Protein AF-A0A7G9ZDB1-F1 (afdb_monomer_lite)

Foldseek 3Di:
DAEEEEEEDPVSVLVVCVQQVPQPSDCPCPVNDPSVCPPVHGCPVRYDYYHYFYALVPDPLDDDPDLVVGDDPDDPDGPYYDYYRDHPNNVVCVCVRNVPPPDDD

Radius of gyration: 16.02 Å; chains: 1; bounding box: 37×31×42 Å

pLDDT: mean 91.08, std 8.24, range [53.34, 97.69]

Structure (mmCIF, N/CA/C/O backbone):
data_AF-A0A7G9ZDB1-F1
#
_entry.id   AF-A0A7G9ZDB1-F1
#
loop_
_atom_site.group_PDB
_atom_site.id
_atom_site.type_symbol
_atom_site.label_atom_id
_atom_site.label_alt_id
_atom_site.label_comp_id
_atom_site.label_asym_id
_atom_site.label_entity_id
_atom_site.label_seq_id
_atom_site.pdbx_PDB_ins_code
_atom_site.Cartn_x
_atom_site.Cartn_y
_atom_site.Cartn_z
_atom_site.occupancy
_atom_site.B_iso_or_equiv
_atom_site.auth_seq_id
_atom_site.auth_comp_id
_atom_site.auth_asym_id
_atom_site.auth_atom_id
_atom_site.pdbx_PDB_model_num
ATOM 1 N N . MET A 1 1 ? -6.528 -13.246 -5.915 1.00 88.62 1 MET A N 1
ATOM 2 C CA . MET A 1 1 ? -6.087 -12.784 -4.595 1.00 88.62 1 MET A CA 1
ATOM 3 C C . MET A 1 1 ? -6.224 -11.288 -4.626 1.00 88.62 1 MET A C 1
ATOM 5 O O . MET A 1 1 ? -5.588 -10.667 -5.469 1.00 88.62 1 MET A O 1
ATOM 9 N N . ASP A 1 2 ? -7.104 -10.760 -3.798 1.00 95.25 2 ASP A N 1
ATOM 10 C CA . ASP A 1 2 ? -7.493 -9.359 -3.800 1.00 95.25 2 ASP A CA 1
ATOM 11 C C . ASP A 1 2 ? -6.701 -8.603 -2.725 1.00 95.25 2 ASP A C 1
ATOM 13 O O . ASP A 1 2 ? -6.571 -9.065 -1.590 1.00 95.25 2 ASP A O 1
ATOM 17 N N . LEU A 1 3 ? -6.128 -7.461 -3.102 1.00 95.94 3 LEU A N 1
ATOM 18 C CA . LEU A 1 3 ? -5.229 -6.655 -2.279 1.00 95.94 3 LEU A CA 1
ATOM 19 C C . L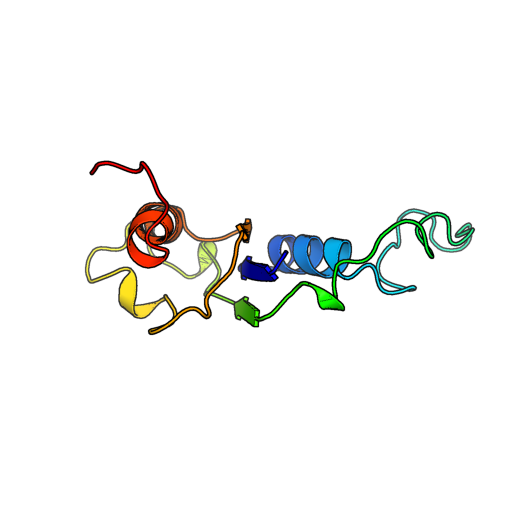EU A 1 3 ? -5.821 -5.266 -2.030 1.00 95.94 3 LEU A C 1
ATOM 21 O O . LEU A 1 3 ? -6.450 -4.683 -2.914 1.00 95.94 3 LEU A O 1
ATOM 25 N N . ILE A 1 4 ? -5.532 -4.688 -0.868 1.00 97.06 4 ILE A N 1
ATOM 26 C CA . ILE A 1 4 ? -5.701 -3.250 -0.614 1.00 97.06 4 ILE A CA 1
ATOM 27 C C . ILE A 1 4 ? -4.373 -2.628 -0.188 1.00 97.06 4 ILE A C 1
ATOM 29 O O . ILE A 1 4 ? -3.574 -3.267 0.497 1.00 97.06 4 ILE A O 1
ATOM 33 N N . GLY A 1 5 ? -4.132 -1.384 -0.596 1.00 96.88 5 GLY A N 1
ATOM 34 C CA . GLY A 1 5 ? -2.995 -0.584 -0.142 1.00 96.88 5 GLY A CA 1
ATOM 35 C C . GLY A 1 5 ? -3.446 0.472 0.859 1.00 96.88 5 GLY A C 1
ATOM 36 O O . GLY A 1 5 ? -4.348 1.245 0.553 1.00 96.88 5 GLY A O 1
ATOM 37 N N . ILE A 1 6 ? -2.822 0.522 2.032 1.00 97.44 6 ILE A N 1
ATOM 38 C CA . ILE A 1 6 ? -3.047 1.550 3.054 1.00 97.44 6 ILE A CA 1
ATOM 39 C C . ILE A 1 6 ? -1.696 2.192 3.346 1.00 97.44 6 ILE A C 1
ATOM 41 O O . ILE A 1 6 ? -0.782 1.519 3.821 1.00 97.44 6 ILE A O 1
ATOM 45 N N . TYR A 1 7 ? -1.529 3.468 3.035 1.00 97.69 7 TYR A N 1
ATOM 46 C CA . TYR A 1 7 ? -0.219 4.094 3.146 1.00 97.69 7 TYR A CA 1
ATOM 47 C C . TYR A 1 7 ? -0.293 5.586 3.435 1.00 97.69 7 TYR A C 1
ATOM 49 O O . TYR A 1 7 ? -1.334 6.209 3.257 1.00 97.69 7 TYR A O 1
ATOM 57 N N . SER A 1 8 ? 0.832 6.151 3.846 1.00 97.69 8 SER A N 1
ATOM 58 C CA . SER A 1 8 ? 1.066 7.595 3.859 1.00 97.69 8 SER A CA 1
ATOM 59 C C . SER A 1 8 ? 2.424 7.882 3.215 1.00 97.69 8 SER A C 1
ATOM 61 O O . SER A 1 8 ? 3.163 6.943 2.932 1.00 97.69 8 SER A O 1
ATOM 63 N N . GLY A 1 9 ? 2.743 9.160 2.998 1.00 96.44 9 GLY A N 1
ATOM 64 C CA . GLY A 1 9 ? 4.082 9.615 2.611 1.00 96.44 9 GLY A CA 1
ATOM 65 C C . GLY A 1 9 ? 4.617 9.090 1.271 1.00 96.44 9 GLY A C 1
ATOM 66 O O . GLY A 1 9 ? 4.008 8.272 0.575 1.00 96.44 9 GLY A O 1
ATOM 67 N N . GLU A 1 10 ? 5.790 9.599 0.894 1.00 95.62 10 GLU A N 1
ATOM 68 C CA . GLU A 1 10 ? 6.448 9.234 -0.366 1.00 95.62 10 GLU A CA 1
ATOM 69 C C . GLU A 1 10 ? 6.984 7.797 -0.349 1.00 95.62 10 GLU A C 1
ATOM 71 O O . GLU A 1 10 ? 7.047 7.136 -1.388 1.00 95.62 10 GLU A O 1
ATOM 76 N N . PHE A 1 11 ? 7.411 7.278 0.806 1.00 95.94 11 PHE A N 1
ATOM 77 C CA . PHE A 1 11 ? 7.929 5.915 0.873 1.00 95.94 11 PHE A CA 1
ATOM 78 C C . PHE A 1 11 ? 6.796 4.897 0.729 1.00 95.94 11 PHE A C 1
ATOM 80 O O . PHE A 1 11 ? 6.943 3.936 -0.033 1.00 95.94 11 PHE A O 1
ATOM 87 N N . GLY A 1 12 ? 5.662 5.120 1.393 1.00 97.06 12 GLY A N 1
ATOM 88 C CA . GLY A 1 12 ? 4.469 4.298 1.245 1.00 97.06 12 GLY A CA 1
ATOM 89 C C . GLY A 1 12 ? 3.948 4.295 -0.191 1.00 97.06 12 GLY A C 1
ATOM 90 O O . GLY A 1 12 ? 3.688 3.223 -0.743 1.00 97.06 12 GLY A O 1
ATOM 91 N N . GLU A 1 13 ? 3.905 5.462 -0.838 1.00 96.38 13 GLU A N 1
ATOM 92 C CA . GLU A 1 13 ? 3.562 5.574 -2.260 1.00 96.38 13 GLU A CA 1
ATOM 93 C C . GLU A 1 13 ? 4.515 4.746 -3.130 1.00 96.38 13 GLU A C 1
ATOM 95 O O . GLU A 1 13 ? 4.068 3.896 -3.901 1.00 96.38 13 GLU A O 1
ATOM 100 N N . ARG A 1 14 ? 5.832 4.871 -2.929 1.00 96.75 14 ARG A N 1
ATOM 101 C CA . ARG A 1 14 ? 6.829 4.086 -3.676 1.00 96.75 14 ARG A CA 1
ATOM 102 C C . ARG A 1 14 ? 6.684 2.578 -3.481 1.00 96.75 14 ARG A C 1
ATOM 104 O O . ARG A 1 14 ? 6.988 1.818 -4.403 1.00 96.75 14 ARG A O 1
ATOM 111 N N . VAL A 1 15 ? 6.242 2.108 -2.313 1.00 97.00 15 VAL A N 1
ATOM 112 C CA . VAL A 1 15 ? 5.935 0.681 -2.099 1.00 97.00 15 VAL A CA 1
ATOM 113 C C . VAL A 1 15 ? 4.764 0.252 -2.982 1.00 97.00 15 VAL A C 1
ATOM 115 O O . VAL A 1 15 ? 4.852 -0.782 -3.648 1.00 97.00 15 VAL A O 1
ATOM 118 N N . ILE A 1 16 ? 3.697 1.049 -3.028 1.00 96.94 16 ILE A N 1
ATOM 119 C CA . ILE A 1 16 ? 2.520 0.778 -3.858 1.00 96.94 16 ILE A CA 1
ATOM 120 C C . ILE A 1 16 ? 2.862 0.819 -5.349 1.00 96.94 16 ILE A C 1
ATOM 122 O O . ILE A 1 16 ? 2.542 -0.115 -6.087 1.00 96.94 16 ILE A O 1
ATOM 126 N N . GLU A 1 17 ? 3.579 1.841 -5.798 1.00 95.50 17 GLU A N 1
ATOM 127 C CA . GLU A 1 17 ? 4.024 1.952 -7.184 1.00 95.50 17 GLU A CA 1
ATOM 128 C C . GLU A 1 17 ? 4.947 0.797 -7.585 1.00 95.50 17 GLU A C 1
ATOM 130 O O . GLU A 1 17 ? 4.851 0.281 -8.701 1.00 95.50 17 GLU A O 1
ATOM 135 N N . ASN A 1 18 ? 5.789 0.314 -6.664 1.00 95.56 18 ASN A N 1
ATOM 136 C CA . ASN A 1 18 ? 6.607 -0.868 -6.901 1.00 95.56 18 ASN A CA 1
ATOM 137 C C . ASN A 1 18 ? 5.768 -2.128 -7.125 1.00 95.56 18 ASN A C 1
ATOM 139 O O . ASN A 1 18 ? 6.208 -2.983 -7.892 1.00 95.56 18 ASN A O 1
ATOM 143 N N . LEU A 1 19 ? 4.609 -2.261 -6.469 1.00 95.62 19 LEU A N 1
ATOM 144 C CA . LEU A 1 19 ? 3.676 -3.378 -6.661 1.00 95.62 19 LEU A CA 1
ATOM 145 C C . LEU A 1 19 ? 2.922 -3.271 -7.990 1.00 95.62 19 LEU A C 1
ATOM 147 O O . LEU A 1 19 ? 2.748 -4.282 -8.671 1.00 95.62 19 LEU A O 1
ATOM 151 N N . ILE A 1 20 ? 2.515 -2.060 -8.379 1.00 95.88 20 ILE A N 1
ATOM 152 C CA . ILE A 1 20 ? 1.930 -1.784 -9.700 1.00 95.88 20 ILE A CA 1
ATOM 153 C C . ILE A 1 20 ? 2.962 -2.080 -10.798 1.00 95.88 20 ILE A C 1
ATOM 155 O O . ILE A 1 20 ? 2.626 -2.701 -11.804 1.00 95.88 20 ILE A O 1
ATOM 159 N N . ASN A 1 21 ? 4.223 -1.700 -10.565 1.00 95.38 21 ASN A N 1
ATOM 160 C CA . ASN A 1 21 ? 5.378 -1.927 -11.434 1.00 95.38 21 ASN A CA 1
ATOM 161 C C . ASN A 1 21 ? 5.185 -1.375 -12.860 1.00 95.38 21 ASN A C 1
ATOM 163 O O . ASN A 1 21 ? 5.486 -2.051 -13.845 1.00 95.38 21 ASN A O 1
ATOM 167 N N . TYR A 1 22 ? 4.683 -0.141 -12.982 1.00 92.62 22 TYR A N 1
ATOM 168 C CA . TYR A 1 22 ? 4.594 0.531 -14.281 1.00 92.62 22 TYR A CA 1
ATOM 169 C C . TYR A 1 22 ? 5.996 0.823 -14.851 1.00 92.62 22 TYR A C 1
ATOM 171 O O . TYR A 1 22 ? 6.975 0.945 -14.112 1.00 92.62 22 TYR A O 1
ATOM 179 N N . SER A 1 23 ? 6.105 0.916 -16.180 1.00 87.81 23 SER A N 1
ATOM 180 C CA . SER A 1 23 ? 7.384 0.853 -16.913 1.00 87.81 23 SER A CA 1
ATOM 181 C C . SER A 1 23 ? 8.429 1.89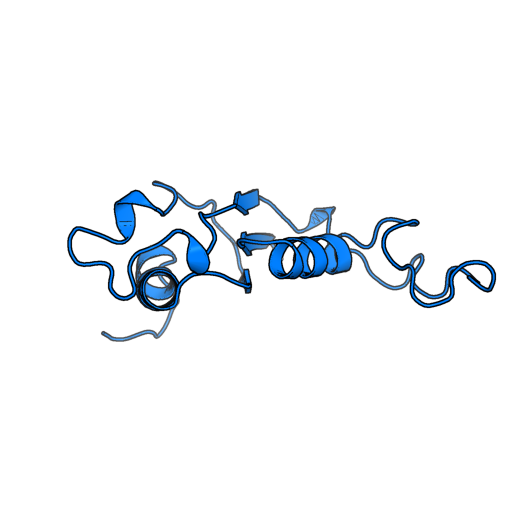5 -16.498 1.00 87.81 23 SER A C 1
ATOM 183 O O . SER A 1 23 ? 9.625 1.632 -16.605 1.00 87.81 23 SER A O 1
ATOM 185 N N . THR A 1 24 ? 8.005 3.056 -15.997 1.00 87.94 24 THR A N 1
ATOM 186 C CA . THR A 1 24 ? 8.891 4.167 -15.615 1.00 87.94 24 THR A CA 1
ATOM 187 C C . THR A 1 24 ? 9.121 4.305 -14.110 1.00 87.94 24 THR A C 1
ATOM 189 O O . THR A 1 24 ? 9.875 5.185 -13.706 1.00 87.94 24 THR A O 1
ATOM 192 N N . PHE A 1 25 ? 8.521 3.453 -13.271 1.00 92.06 25 PHE A N 1
ATOM 193 C CA . PHE A 1 25 ? 8.661 3.549 -11.813 1.00 92.06 25 PHE A CA 1
ATOM 194 C C . PHE A 1 25 ? 10.105 3.301 -11.341 1.00 92.06 25 PHE A C 1
ATOM 196 O O . PHE A 1 25 ? 10.647 4.005 -10.489 1.00 92.06 25 PHE A O 1
ATOM 203 N N . CYS A 1 26 ? 10.742 2.249 -11.865 1.00 93.25 26 CYS A N 1
ATOM 204 C CA . CYS A 1 26 ? 12.080 1.863 -11.431 1.00 93.25 26 CYS A CA 1
ATOM 205 C C . CYS A 1 26 ? 13.136 2.772 -12.066 1.00 93.25 26 CYS A C 1
ATOM 207 O O . CYS A 1 26 ? 13.420 2.665 -13.256 1.00 93.25 26 CYS A O 1
ATOM 209 N N . ILE A 1 27 ? 13.776 3.603 -11.247 1.00 92.75 27 ILE A N 1
ATOM 210 C CA . ILE A 1 27 ? 14.786 4.570 -11.702 1.00 92.75 27 ILE A CA 1
ATOM 211 C C . ILE A 1 27 ? 16.233 4.150 -11.403 1.00 92.75 27 ILE A C 1
ATOM 213 O O . ILE A 1 27 ? 17.164 4.882 -11.724 1.00 92.75 27 ILE A O 1
ATOM 217 N N . SER A 1 28 ? 16.456 2.976 -10.801 1.00 93.88 28 SER A N 1
ATOM 218 C CA . SER A 1 28 ? 17.769 2.579 -10.260 1.00 93.88 28 SER A CA 1
ATOM 219 C C . SER A 1 28 ? 18.904 2.559 -11.286 1.00 93.88 28 SER A C 1
ATOM 221 O O . SER A 1 28 ? 20.040 2.863 -10.940 1.00 93.88 28 SER A O 1
ATOM 223 N N . CYS A 1 29 ? 18.614 2.191 -12.535 1.00 94.94 29 CYS A N 1
ATOM 224 C CA . CYS A 1 29 ? 19.616 2.124 -13.600 1.00 94.94 29 CYS A CA 1
ATOM 225 C C . CYS A 1 29 ? 19.721 3.420 -14.418 1.00 94.94 29 CYS A C 1
ATOM 227 O O . CYS A 1 29 ? 20.624 3.519 -15.247 1.00 94.94 29 CYS A O 1
ATOM 229 N N . ALA A 1 30 ? 18.819 4.388 -14.208 1.00 93.06 30 ALA A N 1
ATOM 230 C CA . ALA A 1 30 ? 18.712 5.613 -14.999 1.00 93.06 30 ALA A CA 1
ATOM 231 C C . ALA A 1 30 ? 18.820 5.335 -16.516 1.00 93.06 30 ALA A C 1
ATOM 233 O O . ALA A 1 30 ? 18.088 4.500 -17.047 1.00 93.06 30 ALA A O 1
ATOM 234 N N . GLU A 1 31 ? 19.755 5.986 -17.208 1.00 94.69 31 GLU A N 1
ATOM 235 C CA . GLU A 1 31 ? 19.979 5.834 -18.653 1.00 94.69 31 GLU A CA 1
ATOM 236 C C . GLU A 1 31 ? 20.453 4.430 -19.067 1.00 94.69 31 GLU A C 1
ATOM 238 O O . GLU A 1 31 ? 20.298 4.042 -20.221 1.00 94.69 31 GLU A O 1
ATOM 243 N N . ALA A 1 32 ? 20.989 3.635 -18.136 1.00 95.88 32 ALA A N 1
ATOM 244 C CA . ALA A 1 32 ? 21.401 2.252 -18.380 1.00 95.88 32 ALA A CA 1
ATOM 245 C C . ALA A 1 32 ? 20.247 1.242 -18.205 1.00 95.88 32 ALA A C 1
ATOM 247 O O . ALA A 1 32 ? 20.490 0.040 -18.058 1.00 95.88 32 ALA A O 1
ATOM 248 N N . CYS A 1 33 ? 18.993 1.705 -18.156 1.00 94.44 33 CYS A N 1
ATOM 249 C CA . CYS A 1 33 ? 17.836 0.838 -17.973 1.00 94.44 33 CYS A CA 1
ATOM 250 C C . CYS A 1 33 ? 17.704 -0.173 -19.121 1.00 94.44 33 CYS A C 1
ATOM 252 O O . CYS A 1 33 ? 17.644 0.177 -20.295 1.00 94.44 33 CYS A O 1
ATOM 254 N N . THR A 1 34 ? 17.615 -1.449 -18.753 1.00 94.00 34 THR A N 1
ATOM 255 C CA . THR A 1 34 ? 17.366 -2.571 -19.672 1.00 94.00 34 THR A CA 1
ATOM 256 C C . THR A 1 34 ? 15.982 -3.182 -19.466 1.00 94.00 34 THR A C 1
ATOM 258 O O . THR A 1 34 ? 15.734 -4.307 -19.891 1.00 94.00 34 THR A O 1
ATOM 261 N N . HIS A 1 35 ? 15.081 -2.460 -18.788 1.00 92.81 35 HIS A N 1
ATOM 262 C CA . HIS A 1 35 ? 13.701 -2.886 -18.549 1.00 92.81 35 HIS A CA 1
ATOM 263 C C . HIS A 1 35 ? 13.587 -4.231 -17.801 1.00 92.81 35 HIS A C 1
ATOM 265 O O . HIS A 1 35 ? 12.659 -5.009 -17.995 1.00 92.81 35 HIS A O 1
ATOM 271 N N . CYS A 1 36 ? 14.523 -4.514 -16.887 1.00 92.69 36 CYS A N 1
ATOM 272 C CA . CYS A 1 36 ? 14.663 -5.829 -16.250 1.00 92.69 36 CYS A CA 1
ATOM 273 C C . CYS A 1 36 ? 13.453 -6.289 -15.410 1.00 92.69 36 CYS A C 1
ATOM 275 O O . CYS A 1 36 ? 13.309 -7.488 -15.156 1.00 92.69 36 CYS A O 1
ATOM 277 N N . LYS A 1 37 ? 12.593 -5.355 -14.979 1.00 92.69 37 LYS A N 1
ATOM 278 C CA . LYS A 1 37 ? 11.369 -5.632 -14.212 1.00 92.69 37 LYS A CA 1
ATOM 279 C C . LYS A 1 37 ? 10.124 -5.790 -15.086 1.00 92.69 37 LYS A C 1
ATOM 281 O O . LYS A 1 37 ? 9.107 -6.259 -14.573 1.00 92.69 37 LYS A O 1
ATOM 286 N N . GLU A 1 38 ? 10.175 -5.420 -16.365 1.00 90.19 38 GLU A N 1
ATOM 287 C CA . GLU A 1 38 ? 9.022 -5.554 -17.256 1.00 90.19 38 GLU A CA 1
ATOM 288 C C . GLU A 1 38 ? 8.618 -7.021 -17.380 1.00 90.19 38 GLU A C 1
ATOM 290 O O . GLU A 1 38 ? 9.465 -7.910 -17.477 1.00 90.19 38 GLU A O 1
ATOM 295 N N . THR A 1 39 ? 7.310 -7.287 -17.353 1.00 85.81 39 THR A N 1
ATOM 296 C CA . THR A 1 39 ? 6.704 -8.632 -17.448 1.00 85.81 39 THR A CA 1
ATOM 297 C C . THR A 1 39 ? 7.104 -9.632 -16.352 1.00 85.81 39 THR A C 1
ATOM 299 O O . THR A 1 39 ? 6.619 -10.760 -16.355 1.00 85.81 39 THR A O 1
ATOM 302 N N . LYS A 1 40 ? 7.958 -9.250 -15.388 1.00 91.75 40 LYS A N 1
ATOM 303 C CA . LYS A 1 40 ? 8.366 -10.130 -14.279 1.00 91.75 40 LYS A CA 1
ATOM 304 C C . LYS A 1 40 ? 7.272 -10.279 -13.238 1.00 91.75 40 LYS A C 1
ATOM 306 O O . LYS A 1 40 ? 7.062 -11.375 -12.730 1.00 91.75 40 LYS A O 1
ATOM 311 N N . TYR A 1 41 ? 6.623 -9.171 -12.908 1.00 93.12 41 TYR A N 1
ATOM 312 C CA . TYR A 1 41 ? 5.513 -9.116 -11.975 1.00 93.12 41 TYR A CA 1
ATOM 313 C C . TYR A 1 41 ? 4.744 -7.801 -12.155 1.00 93.12 41 TYR A C 1
ATOM 315 O O . TYR A 1 41 ? 5.258 -6.841 -12.733 1.00 93.12 41 TYR A O 1
ATOM 323 N N . GLY A 1 42 ? 3.527 -7.765 -11.632 1.00 93.69 42 GLY A N 1
ATOM 324 C CA . GLY A 1 42 ? 2.675 -6.586 -11.568 1.00 93.69 42 GLY A CA 1
ATOM 325 C C . GLY A 1 42 ? 1.378 -6.980 -10.878 1.00 93.69 42 GLY A C 1
ATOM 326 O O . GLY A 1 42 ? 0.785 -7.999 -11.223 1.00 93.69 42 GLY A O 1
ATOM 327 N N . PHE A 1 43 ? 0.974 -6.213 -9.871 1.00 95.81 43 PHE A N 1
ATOM 328 C CA . PHE A 1 43 ? -0.195 -6.519 -9.042 1.00 95.81 43 PHE A CA 1
ATOM 329 C C . PHE A 1 43 ? -1.346 -5.539 -9.261 1.00 95.81 43 PHE A C 1
ATOM 331 O O . PHE A 1 43 ? -2.322 -5.591 -8.521 1.00 95.81 43 PHE A O 1
ATOM 338 N N . ALA A 1 44 ? -1.258 -4.675 -10.278 1.00 94.81 44 ALA A N 1
ATOM 339 C CA . ALA A 1 44 ? -2.269 -3.661 -10.571 1.00 94.81 44 ALA A CA 1
ATOM 340 C C . ALA A 1 44 ? -3.691 -4.251 -10.627 1.00 94.81 44 ALA A C 1
ATOM 342 O O . ALA A 1 44 ? -4.578 -3.761 -9.939 1.00 94.81 44 ALA A O 1
ATOM 343 N N . ASP A 1 45 ? -3.877 -5.370 -11.334 1.00 95.69 45 ASP A N 1
ATOM 344 C CA . ASP A 1 45 ? -5.185 -6.033 -11.472 1.00 95.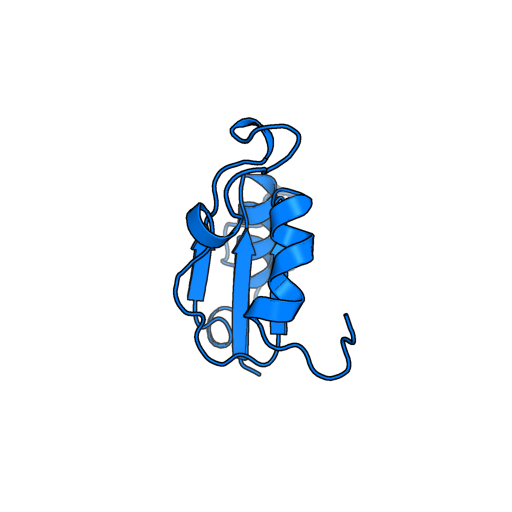69 45 ASP A CA 1
ATOM 345 C C . ASP A 1 45 ? -5.683 -6.711 -10.181 1.00 95.69 45 ASP A C 1
ATOM 347 O O . ASP A 1 45 ? -6.860 -7.048 -10.057 1.00 95.69 45 ASP A O 1
ATOM 351 N N . SER A 1 46 ? -4.786 -6.949 -9.219 1.00 96.81 46 SER A N 1
ATOM 352 C CA . SER A 1 46 ? -5.115 -7.552 -7.920 1.00 96.81 46 SER A CA 1
ATOM 353 C C . SER A 1 46 ? -5.488 -6.509 -6.866 1.00 96.81 46 SER A C 1
ATOM 355 O O . SER A 1 46 ? -6.080 -6.868 -5.852 1.00 96.81 46 SER A O 1
ATOM 357 N N . ILE A 1 47 ? -5.151 -5.232 -7.070 1.00 96.69 47 ILE A N 1
ATOM 358 C CA . ILE A 1 47 ? -5.397 -4.180 -6.081 1.00 96.69 47 ILE A CA 1
ATOM 359 C C . ILE A 1 47 ? -6.796 -3.585 -6.278 1.00 96.69 47 ILE A C 1
ATOM 361 O O . ILE A 1 47 ? -7.115 -3.045 -7.333 1.00 96.69 47 ILE A O 1
ATOM 365 N N . LYS A 1 48 ? -7.639 -3.670 -5.245 1.00 96.56 48 LYS A N 1
ATOM 366 C CA . LYS A 1 48 ? -9.024 -3.170 -5.260 1.00 96.56 48 LYS A CA 1
ATOM 367 C C . LYS A 1 48 ? -9.144 -1.705 -4.882 1.00 96.56 48 LYS A C 1
ATOM 369 O O . LYS A 1 48 ? -10.041 -1.027 -5.373 1.00 96.56 48 LYS A O 1
ATOM 374 N N . ALA A 1 49 ? -8.290 -1.243 -3.975 1.00 95.62 49 ALA A N 1
ATOM 375 C CA . ALA A 1 49 ? -8.352 0.109 -3.446 1.00 95.62 49 ALA A CA 1
ATOM 376 C C . ALA A 1 49 ? -7.006 0.566 -2.878 1.00 95.62 49 ALA A C 1
ATOM 378 O O . ALA A 1 49 ? -6.203 -0.239 -2.394 1.00 95.62 49 ALA A O 1
ATOM 379 N N . PHE A 1 50 ? -6.826 1.885 -2.902 1.00 95.94 50 PHE A N 1
ATOM 380 C CA . PHE A 1 50 ? -5.747 2.611 -2.249 1.00 95.94 50 PHE A CA 1
ATOM 381 C C . PHE A 1 50 ? -6.346 3.563 -1.218 1.00 95.94 50 PHE A C 1
ATOM 383 O O . PHE A 1 50 ? -7.297 4.285 -1.520 1.00 95.94 50 PHE A O 1
ATOM 390 N N . PHE A 1 51 ? -5.774 3.576 -0.022 1.00 96.25 51 PHE A N 1
ATOM 391 C CA . PHE A 1 51 ? -6.145 4.471 1.062 1.00 96.25 51 PHE A CA 1
ATOM 392 C C . PHE A 1 51 ? -4.910 5.247 1.493 1.00 96.25 51 PHE A C 1
ATOM 394 O O . PHE A 1 51 ? -3.999 4.681 2.097 1.00 96.25 51 PHE A O 1
ATOM 401 N N . THR A 1 52 ? -4.888 6.536 1.166 1.00 96.25 52 THR A N 1
ATOM 402 C CA . THR A 1 52 ? -3.846 7.453 1.625 1.00 96.25 52 THR A CA 1
ATOM 403 C C . THR A 1 52 ? -4.286 8.075 2.943 1.00 96.25 52 THR A C 1
ATOM 405 O O . THR A 1 52 ? -5.338 8.712 3.001 1.00 96.25 52 THR A O 1
ATOM 408 N N . LEU A 1 53 ? -3.507 7.872 4.000 1.00 95.50 53 LEU A N 1
ATOM 409 C CA . LEU A 1 53 ? -3.742 8.456 5.317 1.00 95.50 53 LEU A CA 1
ATOM 410 C C . LEU A 1 53 ? -2.824 9.675 5.516 1.00 95.50 53 LEU A C 1
ATOM 412 O O . LEU A 1 53 ? -1.861 9.851 4.761 1.00 95.50 53 LEU A O 1
ATOM 416 N N . PRO A 1 54 ? -3.081 10.526 6.525 1.00 95.00 54 PRO A N 1
ATOM 417 C CA . PRO A 1 54 ? -2.139 11.575 6.900 1.00 95.00 54 PRO A CA 1
ATOM 418 C C . PRO A 1 54 ? -0.760 11.000 7.219 1.00 95.00 54 PRO A C 1
ATOM 420 O O . PRO A 1 54 ? -0.633 9.864 7.694 1.00 95.00 54 PRO A O 1
ATOM 423 N N . GLU A 1 55 ? 0.286 11.779 6.966 1.00 95.69 55 GLU A N 1
ATOM 424 C CA . GLU A 1 55 ? 1.637 11.362 7.324 1.00 95.69 55 GLU A CA 1
ATOM 425 C C . GLU A 1 55 ? 1.792 11.275 8.848 1.00 95.69 55 GLU A C 1
ATOM 427 O O . GLU A 1 55 ? 1.246 12.115 9.569 1.00 95.69 55 GLU A O 1
ATOM 432 N N . PRO A 1 56 ? 2.596 10.331 9.373 1.00 94.88 56 PRO A N 1
ATOM 433 C CA . PRO A 1 56 ? 2.853 10.237 10.811 1.00 94.88 56 PRO A CA 1
ATOM 434 C C . PRO A 1 56 ? 3.388 11.542 11.414 1.00 94.88 56 PRO A C 1
ATOM 436 O O . PRO A 1 56 ? 3.112 11.844 12.568 1.00 94.88 56 PRO A O 1
ATOM 439 N N . SER A 1 57 ? 4.130 12.328 10.625 1.00 94.56 57 SER A N 1
ATOM 440 C CA . SER A 1 57 ? 4.689 13.631 11.006 1.00 94.56 57 SER A CA 1
ATOM 441 C C . SER A 1 57 ? 3.630 14.721 11.227 1.00 94.56 57 SER A C 1
ATOM 443 O O . SER A 1 57 ? 3.902 15.715 11.899 1.00 94.56 57 SER A O 1
ATOM 445 N N . GLN A 1 58 ? 2.437 14.544 10.656 1.00 94.38 58 GLN A N 1
ATOM 446 C CA . GLN A 1 58 ? 1.306 15.468 10.744 1.00 94.38 58 GLN A CA 1
ATOM 447 C C . GLN A 1 58 ? 0.349 15.105 11.883 1.00 94.38 58 GLN A C 1
ATOM 449 O O . GLN A 1 58 ? -0.585 15.858 12.162 1.00 94.38 58 GLN A O 1
ATOM 454 N N . LEU A 1 59 ? 0.566 13.955 12.521 1.00 94.12 59 LEU A N 1
ATOM 455 C CA . LEU A 1 59 ? -0.275 13.440 13.587 1.00 94.12 59 LEU A CA 1
ATOM 456 C C . LEU A 1 59 ? 0.385 13.662 14.955 1.00 94.12 59 LEU A C 1
ATOM 458 O O . LEU A 1 59 ? 1.612 13.773 15.056 1.00 94.12 59 LEU A O 1
ATOM 462 N N . PRO A 1 60 ? -0.414 13.751 16.031 1.00 93.25 60 PRO A N 1
ATOM 463 C CA . PRO A 1 60 ? 0.114 13.735 17.387 1.00 93.25 60 PRO A CA 1
ATOM 464 C C . PRO A 1 60 ? 0.909 12.453 17.655 1.00 93.25 60 PRO A C 1
ATOM 466 O O . PRO A 1 60 ? 0.626 11.417 17.067 1.00 93.25 60 PRO A O 1
ATOM 469 N N . ILE A 1 61 ? 1.847 12.502 18.607 1.00 91.62 61 ILE A N 1
ATOM 470 C CA . ILE A 1 61 ? 2.645 11.328 19.018 1.00 91.62 61 ILE A CA 1
ATOM 471 C C . ILE A 1 61 ? 1.749 10.172 19.503 1.00 91.62 61 ILE A C 1
ATOM 473 O O . ILE A 1 61 ? 2.106 9.009 19.329 1.00 91.62 61 ILE A O 1
ATOM 477 N N . PHE A 1 62 ? 0.608 10.509 20.111 1.00 92.62 62 PHE A N 1
ATOM 478 C CA . PHE A 1 62 ? -0.418 9.570 20.553 1.00 92.62 62 PHE A CA 1
ATOM 479 C C . PHE A 1 62 ? -1.794 10.067 20.119 1.00 92.62 62 PHE A C 1
ATOM 481 O O . PHE A 1 62 ? -2.125 11.237 20.321 1.00 92.62 62 PHE A O 1
ATOM 488 N N . ILE A 1 63 ? -2.602 9.183 19.546 1.00 91.94 63 ILE A N 1
ATOM 489 C CA . ILE A 1 63 ? -3.970 9.481 19.124 1.00 91.94 63 ILE A CA 1
ATOM 490 C C . ILE A 1 63 ? -4.913 9.178 20.295 1.00 91.94 63 ILE A C 1
ATOM 492 O O . ILE A 1 63 ? -5.198 8.018 20.583 1.00 91.94 63 ILE A O 1
ATOM 496 N N . GLU A 1 64 ? -5.388 10.224 20.978 1.00 83.44 64 GLU A N 1
ATOM 497 C CA . GLU A 1 64 ? -6.242 10.095 22.172 1.00 83.44 64 GLU A CA 1
ATOM 498 C C . GLU A 1 64 ? -7.746 10.003 21.851 1.00 83.44 64 GLU A C 1
ATOM 500 O O . GLU A 1 64 ? -8.465 9.270 22.529 1.00 83.44 64 GLU A O 1
ATOM 505 N N . ASP A 1 65 ? -8.222 10.717 20.822 1.00 73.50 65 ASP A N 1
ATOM 506 C CA . ASP A 1 65 ? -9.661 10.905 20.570 1.00 73.50 65 ASP A CA 1
ATOM 507 C C . ASP A 1 65 ? -10.311 9.715 19.839 1.00 73.50 65 ASP A C 1
ATOM 509 O O . ASP A 1 65 ? -11.267 9.128 20.345 1.00 73.50 65 ASP A O 1
ATOM 513 N N . SER A 1 66 ? -9.789 9.319 18.671 1.00 81.62 66 SER A N 1
ATOM 514 C CA . SER A 1 66 ? -10.081 8.030 18.022 1.00 81.62 66 SER A CA 1
ATOM 515 C C . SER A 1 66 ? -9.259 7.840 16.742 1.00 81.62 66 SER A C 1
ATOM 517 O O . SER A 1 66 ? -9.237 8.703 15.866 1.00 81.62 66 SER A O 1
ATOM 519 N N . ALA A 1 67 ? -8.678 6.653 16.547 1.00 81.75 67 ALA A N 1
ATOM 520 C CA . ALA A 1 67 ? -8.064 6.267 15.272 1.00 81.75 67 ALA A CA 1
ATOM 521 C C . ALA A 1 67 ? -9.056 6.281 14.091 1.00 81.75 67 ALA A C 1
ATOM 523 O O . ALA A 1 67 ? -8.647 6.444 12.941 1.00 81.75 67 ALA A O 1
ATOM 524 N N . SER A 1 68 ? -10.359 6.129 14.360 1.00 83.94 68 SER A N 1
ATOM 525 C CA . SER A 1 68 ? -11.400 6.104 13.326 1.00 83.94 68 SER A CA 1
ATOM 526 C C . SER A 1 68 ? -11.547 7.424 12.572 1.00 83.94 68 SER A C 1
ATOM 528 O O . SER A 1 68 ? -12.104 7.423 11.485 1.00 83.94 68 SER A O 1
ATOM 530 N N . GLU A 1 69 ? -11.074 8.544 13.126 1.00 88.50 69 GLU A N 1
ATOM 531 C CA . GLU A 1 69 ? -11.122 9.850 12.450 1.00 88.50 69 GLU A CA 1
ATOM 532 C C . GLU A 1 69 ? -10.156 9.934 11.266 1.00 88.50 69 GLU A C 1
ATOM 534 O O . GLU A 1 69 ? -10.374 10.699 10.328 1.00 88.50 69 GLU A O 1
ATOM 539 N N . TYR A 1 70 ? -9.099 9.126 11.303 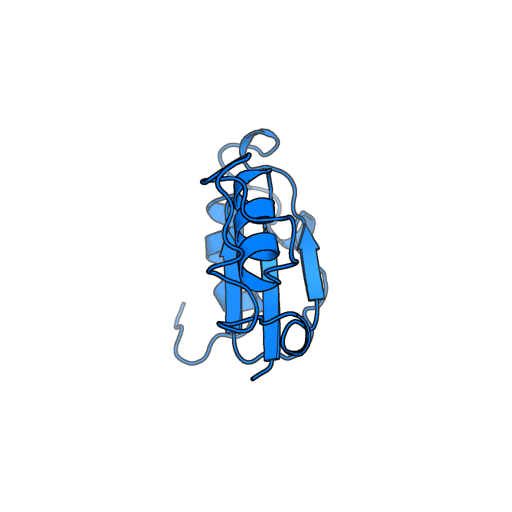1.00 90.75 70 TYR A N 1
ATOM 540 C CA . TYR A 1 70 ? -8.050 9.106 10.290 1.00 90.75 70 TYR A CA 1
ATOM 541 C C . TYR A 1 70 ? -8.181 7.925 9.334 1.00 90.75 70 TYR A C 1
ATOM 543 O O . TYR A 1 70 ? -7.475 7.879 8.331 1.00 90.75 70 TYR A O 1
ATOM 551 N N . LEU A 1 71 ? -9.048 6.961 9.647 1.00 90.00 71 LEU A N 1
ATOM 552 C CA . LEU A 1 71 ? -9.227 5.738 8.877 1.00 90.00 71 LEU A CA 1
ATOM 553 C C . LEU A 1 71 ? -10.485 5.808 8.001 1.00 90.00 71 LEU A C 1
ATOM 555 O O . LEU A 1 71 ? -11.439 6.515 8.322 1.00 90.00 71 LEU A O 1
ATOM 559 N N . PRO A 1 72 ? -10.523 5.054 6.891 1.00 87.25 72 PRO A N 1
ATOM 560 C CA . PRO A 1 72 ? -11.731 4.906 6.093 1.00 87.25 72 PRO A CA 1
ATOM 561 C C . PRO A 1 72 ? -12.851 4.274 6.924 1.00 87.25 72 PRO A C 1
ATOM 563 O O . PRO A 1 72 ? -12.607 3.363 7.716 1.00 87.25 72 PRO A O 1
ATOM 566 N N . ASN A 1 73 ? -14.092 4.702 6.682 1.00 84.25 73 ASN A N 1
ATOM 567 C CA . ASN A 1 73 ? -15.265 4.115 7.337 1.00 84.25 73 ASN A CA 1
ATOM 568 C C . ASN A 1 73 ? -15.447 2.632 6.982 1.00 84.25 73 ASN A C 1
ATOM 570 O O . ASN A 1 73 ? -15.909 1.846 7.806 1.00 84.25 73 ASN A O 1
ATOM 574 N N . GLU A 1 74 ? -15.104 2.262 5.747 1.00 87.44 74 GLU A N 1
ATOM 575 C CA . GLU A 1 74 ? -15.268 0.912 5.221 1.00 87.44 74 GLU A CA 1
ATOM 576 C C . GLU A 1 74 ? -14.077 0.543 4.333 1.00 87.44 74 GLU A C 1
ATOM 578 O O . GLU A 1 74 ? -13.580 1.360 3.553 1.00 87.44 74 GLU A O 1
ATOM 583 N N . PHE A 1 75 ? -13.648 -0.713 4.440 1.00 90.75 75 PHE A N 1
ATOM 584 C CA . PHE A 1 75 ? -12.686 -1.334 3.538 1.00 90.75 75 PHE A CA 1
ATOM 585 C C . PHE A 1 75 ? -13.417 -2.354 2.662 1.00 90.75 75 PHE A C 1
ATOM 587 O O . PHE A 1 75 ? -14.294 -3.056 3.173 1.00 90.75 75 PHE A O 1
ATOM 594 N N . PRO A 1 76 ? -13.080 -2.470 1.364 1.00 91.88 76 PRO A N 1
ATOM 595 C CA . PRO A 1 76 ? -13.582 -3.570 0.556 1.00 91.88 76 PRO A CA 1
ATOM 596 C C . PRO A 1 76 ? -13.027 -4.898 1.082 1.00 91.88 76 PRO A C 1
ATOM 598 O O . PRO A 1 76 ? -11.933 -4.938 1.652 1.00 91.88 76 PRO A O 1
ATOM 601 N N . ASP A 1 77 ? -13.757 -5.985 0.840 1.00 90.00 77 ASP A N 1
ATOM 602 C CA . ASP A 1 77 ? -13.252 -7.328 1.116 1.00 90.00 77 ASP A CA 1
ATOM 603 C C . ASP A 1 77 ? -11.956 -7.568 0.325 1.00 90.00 77 ASP A C 1
ATOM 605 O O . ASP A 1 77 ? -11.887 -7.332 -0.886 1.00 90.00 77 ASP A O 1
ATOM 609 N N . ALA A 1 78 ? -10.919 -8.020 1.026 1.00 91.62 78 ALA A N 1
ATOM 610 C CA . ALA A 1 78 ? -9.611 -8.307 0.458 1.00 91.62 78 ALA A CA 1
ATOM 611 C C . ALA A 1 78 ? -8.937 -9.449 1.221 1.00 91.62 78 ALA A C 1
ATOM 613 O O . ALA A 1 78 ? -9.138 -9.619 2.424 1.00 91.62 78 ALA A O 1
ATOM 614 N N . ASP A 1 79 ? -8.098 -10.208 0.522 1.00 92.69 79 ASP A N 1
ATOM 615 C CA . ASP A 1 79 ? -7.330 -11.306 1.107 1.00 92.69 79 ASP A CA 1
ATOM 616 C C . ASP A 1 79 ? -6.115 -10.789 1.896 1.00 92.69 79 ASP A C 1
ATOM 618 O O . ASP A 1 79 ? -5.624 -11.456 2.808 1.00 92.69 79 ASP A O 1
ATOM 622 N N . MET A 1 80 ? -5.592 -9.613 1.526 1.00 92.75 80 MET A N 1
ATOM 623 C CA . MET A 1 80 ? -4.384 -9.040 2.119 1.00 92.75 80 MET A CA 1
ATOM 624 C C . MET A 1 80 ? -4.378 -7.508 2.051 1.00 92.75 80 MET A C 1
ATOM 626 O O . MET A 1 80 ? -4.729 -6.906 1.036 1.00 92.75 80 M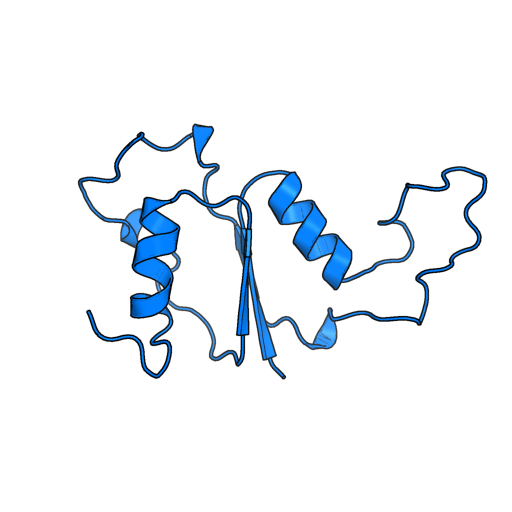ET A O 1
ATOM 630 N N . ALA A 1 81 ? -3.898 -6.884 3.128 1.00 94.50 81 ALA A N 1
ATOM 631 C CA . ALA A 1 81 ? -3.619 -5.455 3.190 1.00 94.50 81 ALA A CA 1
ATOM 632 C C . ALA A 1 81 ? -2.106 -5.205 3.190 1.00 94.50 81 ALA A C 1
ATOM 634 O O . ALA A 1 81 ? -1.380 -5.747 4.024 1.00 94.50 81 ALA A O 1
ATOM 635 N N . ILE A 1 82 ? -1.635 -4.370 2.265 1.00 96.12 82 ILE A N 1
ATOM 636 C CA . ILE A 1 82 ? -0.273 -3.838 2.265 1.00 96.12 82 ILE A CA 1
ATOM 637 C C . ILE A 1 82 ? -0.305 -2.501 2.987 1.00 96.12 82 ILE A C 1
ATOM 639 O O . ILE A 1 82 ? -0.968 -1.570 2.534 1.00 96.12 82 ILE A O 1
ATOM 643 N N . VAL A 1 83 ? 0.408 -2.421 4.108 1.00 96.25 83 VAL A N 1
ATOM 644 C CA . VAL A 1 83 ? 0.402 -1.251 4.986 1.00 96.25 83 VAL A CA 1
ATOM 645 C C . VAL A 1 83 ? 1.805 -0.652 5.055 1.00 96.25 83 VAL A C 1
ATOM 647 O O . VAL A 1 83 ? 2.757 -1.381 5.339 1.00 96.25 83 VAL A O 1
ATOM 650 N N . SER A 1 84 ? 1.964 0.647 4.787 1.00 97.44 84 SER A N 1
ATOM 651 C CA . SER A 1 84 ? 3.289 1.287 4.763 1.00 97.44 84 SER A CA 1
ATOM 652 C C . SER A 1 84 ? 3.280 2.749 5.208 1.00 97.44 84 SER A C 1
ATOM 654 O O . SER A 1 84 ? 2.399 3.504 4.823 1.00 97.44 84 SER A O 1
ATOM 656 N N . GLU A 1 85 ? 4.282 3.142 6.001 1.00 96.50 85 GLU A N 1
ATOM 657 C CA . GLU A 1 85 ? 4.514 4.532 6.439 1.00 96.50 85 GLU A CA 1
ATOM 658 C C . GLU A 1 85 ? 3.322 5.196 7.162 1.00 96.50 85 GLU A C 1
ATOM 660 O O . GLU A 1 85 ? 3.176 6.410 7.172 1.00 96.50 85 GLU A O 1
ATOM 665 N N . ILE A 1 86 ? 2.468 4.409 7.818 1.00 96.31 86 ILE A N 1
ATOM 666 C CA . ILE 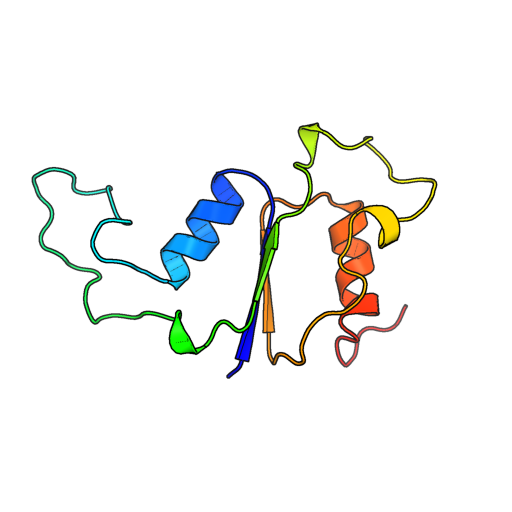A 1 86 ? 1.355 4.943 8.613 1.00 96.31 86 ILE A CA 1
ATOM 667 C C . ILE A 1 86 ? 1.756 5.153 10.078 1.00 96.31 86 ILE A C 1
ATOM 669 O O . ILE A 1 86 ? 2.721 4.564 10.568 1.00 96.31 86 ILE A O 1
ATOM 673 N N . HIS A 1 87 ? 0.981 5.965 10.798 1.00 96.31 87 HIS A N 1
ATOM 674 C CA . HIS A 1 87 ? 1.180 6.188 12.229 1.00 96.31 87 HIS A CA 1
ATOM 675 C C . HIS A 1 87 ? 0.981 4.893 13.036 1.00 96.31 87 HIS A C 1
ATOM 677 O O . HIS A 1 87 ? 0.080 4.104 12.742 1.00 96.31 87 HIS A O 1
ATOM 683 N N . ASN A 1 88 ? 1.794 4.689 14.079 1.00 93.94 88 ASN A N 1
ATOM 684 C CA . ASN A 1 88 ? 1.801 3.449 14.866 1.00 93.94 88 ASN A CA 1
ATOM 685 C C . ASN A 1 88 ? 0.438 3.148 15.502 1.00 93.94 88 ASN A C 1
ATOM 687 O O . ASN A 1 88 ? -0.033 2.017 15.421 1.00 93.94 88 ASN A O 1
ATOM 691 N N . ASP A 1 89 ? -0.226 4.155 16.068 1.00 94.25 89 ASP A N 1
ATOM 692 C CA . ASP A 1 89 ? -1.539 3.964 16.699 1.00 94.25 89 ASP A CA 1
ATOM 693 C C . ASP A 1 89 ? -2.607 3.540 15.681 1.00 94.25 89 ASP A C 1
ATOM 695 O O . ASP A 1 89 ? -3.408 2.649 15.955 1.00 94.25 89 ASP A O 1
ATOM 699 N N . LEU A 1 90 ? -2.570 4.093 14.461 1.00 94.12 90 LEU A N 1
ATOM 700 C CA . LEU A 1 90 ? -3.466 3.659 13.384 1.00 94.12 90 LEU A CA 1
ATOM 701 C C . LEU A 1 90 ? -3.156 2.215 12.970 1.00 94.12 90 LEU A C 1
ATOM 703 O O . LEU A 1 90 ? -4.070 1.416 12.770 1.00 94.12 90 LEU A O 1
ATOM 707 N N . MET A 1 91 ? -1.869 1.855 12.895 1.00 92.56 91 MET A N 1
ATOM 708 C CA . MET A 1 91 ? -1.431 0.493 12.579 1.00 92.56 91 MET A CA 1
ATOM 709 C C . MET A 1 91 ? -1.918 -0.533 13.606 1.00 92.56 91 MET A C 1
ATOM 711 O O . MET A 1 91 ? -2.265 -1.650 13.225 1.00 92.56 91 MET A O 1
ATOM 715 N N . LEU A 1 92 ? -1.971 -0.168 14.888 1.00 90.81 92 LEU A N 1
ATOM 716 C CA . LEU A 1 92 ? -2.457 -1.038 15.961 1.00 90.81 92 LEU A CA 1
ATOM 717 C C . LEU A 1 92 ? -3.970 -1.289 15.889 1.00 90.81 92 LEU A C 1
ATOM 719 O O . LEU A 1 92 ? -4.431 -2.366 16.273 1.00 90.81 92 LEU A O 1
ATOM 723 N N . GLU A 1 93 ? -4.741 -0.341 15.358 1.00 89.69 93 GLU A N 1
ATOM 724 C CA . GLU A 1 93 ? -6.196 -0.474 15.217 1.00 89.69 93 GLU A CA 1
ATOM 725 C C . GLU A 1 93 ? -6.618 -1.240 13.953 1.00 89.69 93 GLU A C 1
ATOM 727 O O . GLU A 1 93 ? -7.630 -1.951 13.964 1.00 89.69 93 GLU A O 1
ATOM 732 N N . LEU A 1 94 ? -5.821 -1.174 12.879 1.00 90.19 94 LEU A N 1
ATOM 733 C CA . LEU A 1 94 ? -6.129 -1.809 11.591 1.00 90.19 94 LEU A CA 1
ATOM 734 C C . LEU A 1 94 ? -6.519 -3.295 11.686 1.00 90.19 94 LEU A C 1
ATOM 736 O O . LEU A 1 94 ? -7.527 -3.660 11.082 1.00 90.19 94 LEU A O 1
ATOM 740 N N . PRO A 1 95 ? -5.813 -4.174 12.428 1.00 88.56 95 PRO A N 1
ATOM 741 C CA . PRO A 1 95 ? -6.180 -5.586 12.508 1.00 88.56 95 PRO A CA 1
ATOM 742 C C . PRO A 1 95 ? -7.611 -5.843 13.001 1.00 88.56 95 PRO A C 1
ATOM 744 O O . PRO A 1 95 ? -8.263 -6.782 12.542 1.00 88.56 95 PRO A O 1
ATOM 747 N N . ALA A 1 96 ? -8.110 -5.010 13.918 1.00 85.50 96 ALA A N 1
ATOM 748 C CA . ALA A 1 96 ? -9.473 -5.127 14.424 1.00 85.50 96 ALA A CA 1
ATOM 749 C C . ALA A 1 96 ? -10.504 -4.629 13.406 1.00 85.50 96 ALA A C 1
ATOM 751 O O . ALA A 1 96 ? -11.548 -5.257 13.235 1.00 85.50 96 ALA A O 1
ATOM 752 N N . ILE A 1 97 ? -10.189 -3.543 12.697 1.00 86.69 97 ILE A N 1
ATOM 753 C CA . ILE A 1 97 ? -11.055 -2.956 11.666 1.00 86.69 97 ILE A CA 1
ATOM 754 C C . ILE A 1 97 ? -11.152 -3.877 10.444 1.00 86.69 97 ILE A C 1
ATOM 756 O O . ILE A 1 97 ? -12.245 -4.133 9.942 1.00 86.69 97 ILE A O 1
ATOM 760 N N . LEU A 1 98 ? -10.023 -4.452 10.028 1.00 87.88 98 LEU A N 1
ATOM 761 C CA . LEU A 1 98 ? -9.918 -5.418 8.931 1.00 87.88 98 LEU A CA 1
ATOM 762 C C . LEU A 1 98 ? -10.373 -6.833 9.328 1.00 87.88 98 LEU A C 1
ATOM 764 O O . LEU A 1 98 ? -10.348 -7.737 8.497 1.00 87.88 98 LEU A O 1
ATOM 768 N N . LYS A 1 99 ? -10.789 -7.041 10.587 1.00 82.62 99 LYS A N 1
ATOM 769 C CA . LYS A 1 99 ? -11.301 -8.319 11.117 1.00 82.62 99 LYS A CA 1
ATOM 770 C C . LYS A 1 99 ? -10.357 -9.501 10.848 1.00 82.62 99 LYS A C 1
ATOM 772 O O . LYS A 1 99 ? -10.800 -10.586 10.472 1.00 82.62 99 LYS A O 1
ATOM 777 N N . VAL A 1 100 ? -9.053 -9.296 11.047 1.00 75.69 100 VAL A N 1
ATOM 778 C CA . VAL A 1 100 ? -8.019 -10.292 10.725 1.00 75.69 100 VAL A CA 1
ATOM 779 C C . VAL A 1 100 ? -8.248 -11.592 11.522 1.00 75.69 100 VAL A C 1
ATOM 781 O O . VAL A 1 100 ? -8.258 -11.557 12.759 1.00 75.69 100 VAL A O 1
ATOM 784 N N . PRO A 1 101 ? -8.415 -12.755 10.858 1.00 69.75 101 PRO A N 1
ATOM 785 C CA . PRO A 1 101 ? -8.668 -14.023 11.535 1.00 69.75 101 PRO A CA 1
ATOM 786 C C . PRO A 1 101 ? -7.558 -14.392 12.527 1.00 69.75 101 PRO A C 1
ATOM 788 O O . PRO A 1 101 ? -6.375 -14.350 12.202 1.00 69.75 101 PRO A O 1
ATOM 791 N N . GLY A 1 102 ? -7.937 -14.810 13.738 1.00 64.88 102 GLY A N 1
ATOM 792 C CA . GLY A 1 102 ? -6.999 -15.305 14.754 1.00 64.88 102 GLY A CA 1
ATOM 793 C C . GLY A 1 102 ? -6.361 -14.235 15.645 1.00 64.88 102 GLY A C 1
ATOM 794 O O . GLY A 1 102 ? -5.715 -14.595 16.630 1.00 64.88 102 GLY A O 1
ATOM 795 N N . LEU A 1 103 ? -6.588 -12.946 15.376 1.00 61.66 103 LEU A N 1
ATOM 796 C CA . LEU A 1 103 ? -6.200 -11.877 16.288 1.00 61.66 103 LEU A CA 1
ATOM 797 C C . LEU A 1 103 ? -7.163 -11.846 17.488 1.00 61.66 103 LEU A C 1
ATOM 799 O O . LEU A 1 103 ? -8.355 -11.578 17.340 1.00 61.66 103 LEU A O 1
ATOM 803 N N . LYS A 1 104 ? -6.653 -12.145 18.686 1.00 53.34 104 LYS A N 1
ATOM 804 C CA . LYS A 1 104 ? -7.381 -11.968 19.950 1.00 53.34 104 LYS A CA 1
ATOM 805 C C . LYS A 1 104 ? -6.868 -10.692 20.613 1.00 53.34 104 LYS A C 1
ATOM 807 O O . LYS A 1 104 ? -5.657 -10.566 20.775 1.00 53.34 104 LYS A O 1
ATOM 812 N N . ARG A 1 105 ? -7.774 -9.766 20.936 1.00 54.78 105 ARG A N 1
ATOM 813 C CA . ARG A 1 105 ? -7.478 -8.621 21.809 1.00 54.78 105 ARG A CA 1
ATOM 814 C C . ARG A 1 105 ? -7.366 -9.087 23.257 1.00 54.78 105 ARG A C 1
ATOM 816 O O . ARG A 1 105 ? -8.152 -9.989 23.630 1.00 54.78 105 ARG A O 1
#

Sequence (105 aa):
MDLIGIYSGEFGERVIENLINYSTFCISCAEACTHCKETKYGFADSIKAFFTLPEPSQLPIFIEDSASEYLPNEFPDADMAIVSEIHNDLMLELPAILKVPGLKR

Secondary structure (DSSP, 8-state):
--EEEEE-HHHHHHHHHHHHT-TTT--TTGGG---TTTTT---GGGEEEEEEPPPGGGS-SS--S-GGGTS-S-----SEEEEES--HHHHHHHHHHTT-TT---

InterPro domains:
  IPR003745 Thymidylate synthase MJ0757-like [PF02593] (6-99)

Organism: NCBI:txid2759913